Protein AF-A0A329S2Y8-F1 (afdb_monomer_lite)

pLDDT: mean 75.79, std 15.62, range [28.77, 92.88]

Radius of gyration: 18.89 Å; chains: 1; bounding box: 43×42×50 Å

Organism: NCBI:txid29920

Secondary structure (DSSP, 8-state):
-------EEEEEEEEHHHHHHHHHHSTTTTTS-GGGS-PPPGGG-EEEEEEEETT-PPP---S-SSS-PPPP-------EEEEEEEE-TTS-EEEEEEEE---SS---HHHHHH-GGGGGS-TT-----------

Foldseek 3Di:
DPPLLFQKDWPDFAALVNVQVVQCPDPVNVPPDPVVGPGDDRVPGTFKTKIDGLLLDDDDPPDPPPDDDDPDPGQNWPWMWMWGWDQDPVRDIDTAIDDTDDGPDDRDVVVVVPDPSCVVQPPPRPRPDDPPHPD

Structure (mmCIF, N/CA/C/O backbone):
data_AF-A0A329S2Y8-F1
#
_entry.id   AF-A0A329S2Y8-F1
#
loop_
_atom_site.group_PDB
_atom_site.id
_atom_site.type_symbol
_atom_site.label_atom_id
_atom_site.label_alt_id
_atom_site.label_comp_id
_atom_site.label_asym_id
_atom_site.label_entity_id
_atom_site.label_seq_id
_atom_site.pdbx_PDB_ins_code
_atom_site.Cartn_x
_atom_site.Cartn_y
_atom_site.Cartn_z
_atom_site.occupancy
_atom_site.B_iso_or_equiv
_atom_site.auth_seq_id
_atom_site.auth_comp_id
_atom_site.auth_asym_id
_atom_site.auth_atom_id
_atom_site.pdbx_PDB_model_num
ATOM 1 N N . MET A 1 1 ? -1.920 17.116 -22.828 1.00 38.66 1 MET A N 1
ATOM 2 C CA . MET A 1 1 ? -1.246 16.518 -21.657 1.00 38.66 1 MET A CA 1
ATOM 3 C C . MET A 1 1 ? -0.486 15.301 -22.144 1.00 38.66 1 MET A C 1
ATOM 5 O O . MET A 1 1 ? -1.119 14.350 -22.583 1.00 38.66 1 MET A O 1
ATOM 9 N N . GLU A 1 2 ? 0.844 15.356 -22.161 1.00 33.44 2 GLU A N 1
ATOM 10 C CA . GLU A 1 2 ? 1.660 14.181 -22.470 1.00 33.44 2 GLU A CA 1
ATOM 11 C C . GLU A 1 2 ? 1.449 13.151 -21.361 1.00 33.44 2 GLU A C 1
ATOM 13 O O . GLU A 1 2 ? 1.845 13.349 -20.214 1.00 33.44 2 GLU A O 1
ATOM 18 N N . SER A 1 3 ? 0.750 12.066 -21.683 1.00 44.12 3 SER A N 1
ATOM 19 C CA . SER A 1 3 ? 0.622 10.926 -20.788 1.00 44.12 3 SER A CA 1
ATOM 20 C C . SER A 1 3 ? 2.009 10.307 -20.623 1.00 44.12 3 SER A C 1
ATOM 22 O O . SER A 1 3 ? 2.478 9.587 -21.511 1.00 44.12 3 SER A O 1
ATOM 24 N N . THR A 1 4 ? 2.686 10.580 -19.510 1.00 44.91 4 THR A N 1
ATOM 25 C CA . THR A 1 4 ? 3.857 9.800 -19.112 1.00 44.91 4 THR A CA 1
ATOM 26 C C . THR A 1 4 ? 3.416 8.340 -19.039 1.00 44.91 4 THR A C 1
ATOM 28 O O . THR A 1 4 ? 2.504 7.989 -18.292 1.00 44.91 4 THR A O 1
ATOM 31 N N . ARG A 1 5 ? 4.009 7.469 -19.868 1.00 56.12 5 ARG A N 1
ATOM 32 C CA . ARG A 1 5 ? 3.673 6.033 -19.950 1.00 56.12 5 ARG A CA 1
ATOM 33 C C . ARG A 1 5 ? 4.227 5.273 -18.738 1.00 56.12 5 ARG A C 1
ATOM 35 O O . ARG A 1 5 ? 4.930 4.276 -18.868 1.00 56.12 5 ARG A O 1
ATOM 42 N N . GLN A 1 6 ? 3.948 5.771 -17.538 1.00 63.88 6 GLN A N 1
ATOM 43 C CA . GLN A 1 6 ? 4.396 5.187 -16.289 1.00 63.88 6 GLN A CA 1
ATOM 44 C C . GLN A 1 6 ? 3.529 3.965 -15.972 1.00 63.88 6 GLN A C 1
ATOM 46 O O . GLN A 1 6 ? 2.366 4.081 -15.588 1.00 63.88 6 GLN A O 1
ATOM 51 N N . LYS A 1 7 ? 4.098 2.768 -16.113 1.00 69.50 7 LYS A N 1
ATOM 52 C CA . LYS A 1 7 ? 3.421 1.526 -15.731 1.00 69.50 7 LYS A CA 1
ATOM 53 C C . LYS A 1 7 ? 3.689 1.236 -14.257 1.00 69.50 7 LYS A C 1
ATOM 55 O O . LYS A 1 7 ? 4.768 0.801 -13.863 1.00 69.50 7 LYS A O 1
ATOM 60 N N . ILE A 1 8 ? 2.693 1.546 -13.436 1.00 78.81 8 ILE A N 1
ATOM 61 C CA . ILE A 1 8 ? 2.691 1.337 -11.988 1.00 78.81 8 ILE A CA 1
ATOM 62 C C . ILE A 1 8 ? 1.777 0.154 -11.678 1.00 78.81 8 ILE A C 1
ATOM 64 O O . ILE A 1 8 ? 0.715 0.017 -12.279 1.00 78.81 8 ILE A O 1
ATOM 68 N N . VAL A 1 9 ? 2.163 -0.677 -10.716 1.00 79.69 9 VAL A N 1
ATOM 69 C CA . VAL A 1 9 ? 1.416 -1.877 -10.328 1.00 79.69 9 VAL A CA 1
ATOM 70 C C . VAL A 1 9 ? 1.059 -1.862 -8.851 1.00 79.69 9 VAL A C 1
ATOM 72 O O . VAL A 1 9 ? 1.753 -1.261 -8.028 1.00 79.69 9 VAL A O 1
ATOM 75 N N . ILE A 1 10 ? -0.031 -2.542 -8.495 1.00 85.88 10 ILE A N 1
ATOM 76 C CA . ILE A 1 10 ? -0.437 -2.722 -7.100 1.00 85.88 10 ILE A CA 1
ATOM 77 C C . ILE A 1 10 ? 0.475 -3.777 -6.463 1.00 85.88 10 ILE A C 1
ATOM 79 O O . ILE A 1 10 ? 0.401 -4.955 -6.798 1.00 85.88 10 ILE A O 1
ATOM 83 N N . LYS A 1 11 ? 1.308 -3.367 -5.502 1.00 85.75 11 LYS A N 1
ATOM 84 C CA . LYS A 1 11 ? 2.137 -4.286 -4.702 1.00 85.75 11 LYS A CA 1
ATOM 85 C C . LYS A 1 11 ? 1.355 -4.903 -3.551 1.00 85.75 11 LYS A C 1
ATOM 87 O O . LYS A 1 11 ? 1.560 -6.063 -3.207 1.00 85.75 11 LYS A O 1
ATOM 92 N N . LYS A 1 12 ? 0.530 -4.097 -2.878 1.00 89.38 12 LYS A N 1
ATOM 93 C CA . LYS A 1 12 ? -0.182 -4.512 -1.663 1.00 89.38 12 LYS A CA 1
ATOM 94 C C . LYS A 1 12 ? -1.524 -3.810 -1.557 1.00 89.38 12 LYS A C 1
ATOM 96 O O . LYS A 1 12 ? -1.620 -2.605 -1.778 1.00 89.38 12 LYS A O 1
ATOM 101 N N . VAL A 1 13 ? -2.526 -4.570 -1.135 1.00 90.88 13 VAL A N 1
ATOM 102 C CA . VAL A 1 13 ? -3.853 -4.074 -0.776 1.00 90.88 13 VAL A CA 1
ATOM 103 C C . VAL A 1 13 ? -4.090 -4.378 0.699 1.00 90.88 13 VAL A C 1
ATOM 105 O O . VAL A 1 13 ? -3.812 -5.483 1.165 1.00 90.88 13 VAL A O 1
ATOM 108 N N . ILE A 1 14 ? -4.560 -3.385 1.446 1.00 91.31 14 ILE A N 1
ATOM 109 C CA . ILE A 1 14 ? -5.040 -3.549 2.817 1.00 91.31 14 ILE A CA 1
ATOM 110 C C . ILE A 1 14 ? -6.549 -3.355 2.776 1.00 91.31 14 ILE A C 1
ATOM 112 O O . ILE A 1 14 ? -7.029 -2.260 2.484 1.00 91.31 14 ILE A O 1
ATOM 116 N N . ASN A 1 15 ? -7.286 -4.422 3.067 1.00 91.31 15 ASN A N 1
ATOM 117 C CA . ASN A 1 15 ? -8.740 -4.378 3.155 1.00 91.31 15 ASN A CA 1
ATOM 118 C C . ASN A 1 15 ? -9.184 -3.759 4.481 1.00 91.31 15 ASN A C 1
ATOM 120 O O . ASN A 1 15 ? -8.456 -3.807 5.479 1.00 91.31 15 ASN A O 1
ATOM 124 N N . ILE A 1 16 ? -10.388 -3.192 4.479 1.00 91.56 16 ILE A N 1
ATOM 125 C CA . ILE A 1 16 ? -10.975 -2.545 5.653 1.00 91.56 16 ILE A CA 1
ATOM 126 C C . ILE A 1 16 ? -11.104 -3.531 6.812 1.00 91.56 16 ILE A C 1
ATOM 128 O O . ILE A 1 16 ? -10.685 -3.200 7.918 1.00 91.56 16 ILE A O 1
ATOM 132 N N . ASP A 1 17 ? -11.566 -4.756 6.557 1.00 91.38 17 ASP A N 1
ATOM 133 C CA . ASP A 1 17 ? -11.742 -5.769 7.605 1.00 91.38 17 ASP A CA 1
ATOM 134 C C . ASP A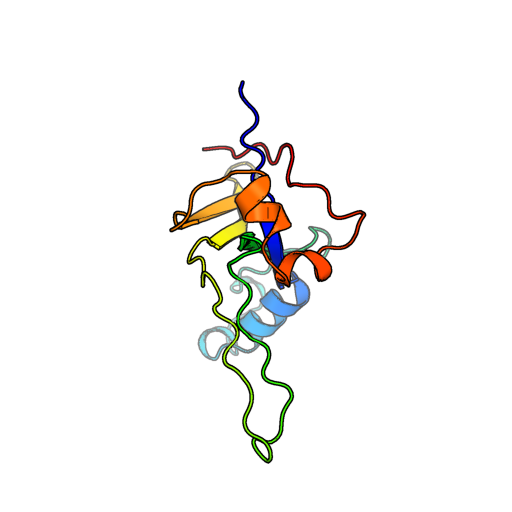 1 17 ? -10.432 -6.101 8.304 1.00 91.38 17 ASP A C 1
ATOM 136 O O . ASP A 1 17 ? -10.361 -6.093 9.532 1.00 91.38 17 ASP A O 1
ATOM 140 N N . ARG A 1 18 ? -9.364 -6.296 7.521 1.00 91.50 18 ARG A N 1
ATOM 141 C CA . ARG A 1 18 ? -8.021 -6.535 8.055 1.00 91.50 18 ARG A CA 1
ATOM 142 C C . ARG A 1 18 ? -7.558 -5.360 8.911 1.00 91.50 18 ARG A C 1
ATOM 144 O O . ARG A 1 18 ? -7.129 -5.564 10.037 1.00 91.50 18 ARG A O 1
ATOM 151 N N . ARG A 1 19 ? -7.684 -4.129 8.408 1.00 92.88 19 ARG A N 1
ATOM 152 C CA . ARG A 1 19 ? -7.282 -2.917 9.139 1.00 92.88 19 ARG A CA 1
ATOM 153 C C . ARG A 1 19 ? -8.090 -2.730 10.427 1.00 92.88 19 ARG A C 1
ATOM 155 O O . ARG A 1 19 ? -7.531 -2.363 11.454 1.00 92.88 19 ARG A O 1
ATOM 162 N N . ASN A 1 20 ? -9.390 -2.993 10.389 1.00 91.88 20 ASN A N 1
ATOM 163 C CA . ASN A 1 20 ? -10.268 -2.913 11.551 1.00 91.88 20 ASN A CA 1
ATOM 164 C C . ASN A 1 20 ? -9.963 -4.015 12.579 1.00 91.88 20 ASN A C 1
ATOM 166 O O . ASN A 1 20 ? -10.004 -3.751 13.778 1.00 91.88 20 ASN A O 1
ATOM 170 N N . ALA A 1 21 ? -9.640 -5.232 12.134 1.00 90.62 21 ALA A N 1
ATOM 171 C CA . ALA A 1 21 ? -9.185 -6.312 13.006 1.00 90.62 21 ALA A CA 1
ATOM 172 C C . ALA A 1 21 ? -7.841 -5.968 13.667 1.00 90.62 21 ALA A C 1
ATOM 174 O O . ALA A 1 21 ? -7.722 -6.078 14.886 1.00 90.62 21 ALA A O 1
ATOM 175 N N . ASP A 1 22 ? -6.880 -5.460 12.888 1.00 91.44 22 ASP A N 1
ATOM 176 C CA . ASP A 1 22 ? -5.580 -5.004 13.387 1.00 91.44 22 ASP A CA 1
ATOM 177 C C . ASP A 1 22 ? -5.761 -3.901 14.445 1.00 91.44 22 ASP A C 1
ATOM 179 O O . ASP A 1 22 ? -5.169 -3.982 15.518 1.00 91.44 22 ASP A O 1
ATOM 183 N N . LEU A 1 23 ? -6.633 -2.912 14.194 1.00 90.19 23 LEU A N 1
ATOM 184 C CA . LEU A 1 23 ? -6.965 -1.859 15.164 1.00 90.19 23 LEU A CA 1
ATOM 185 C C . LEU A 1 23 ? -7.543 -2.417 16.466 1.00 90.19 23 LEU A C 1
ATOM 187 O O . LEU A 1 23 ? -7.107 -2.021 17.541 1.00 90.19 23 LEU A O 1
ATOM 191 N N . ARG A 1 24 ? -8.490 -3.357 16.392 1.00 89.12 24 ARG A N 1
ATOM 192 C CA . ARG A 1 24 ? -9.069 -3.985 17.592 1.00 89.12 24 ARG A CA 1
ATOM 193 C C . ARG A 1 24 ? -8.040 -4.794 18.387 1.00 89.12 24 ARG A C 1
ATOM 195 O O . ARG A 1 24 ? -8.139 -4.873 19.608 1.00 89.12 24 ARG A O 1
ATOM 202 N N . ALA A 1 25 ? -7.056 -5.386 17.713 1.00 89.38 25 ALA A N 1
ATOM 203 C CA . ALA A 1 25 ? -6.015 -6.183 18.354 1.00 89.38 25 ALA A CA 1
ATOM 204 C C . ALA A 1 25 ? -4.962 -5.335 19.096 1.00 89.38 25 ALA A C 1
ATOM 206 O O . ALA A 1 25 ? -4.291 -5.856 20.000 1.00 89.38 25 ALA A O 1
ATOM 207 N N . GLN A 1 26 ? -4.818 -4.049 18.741 1.00 89.69 26 GLN A N 1
ATOM 208 C CA . GLN A 1 26 ? -3.852 -3.141 19.361 1.00 89.69 26 GLN A CA 1
ATOM 209 C C . GLN A 1 26 ? -4.123 -2.966 20.857 1.00 89.69 26 GLN A C 1
ATOM 211 O O . GLN A 1 26 ? -5.253 -2.758 21.297 1.00 89.69 26 GLN A O 1
ATOM 216 N N . VAL A 1 27 ? -3.047 -3.000 21.647 1.00 87.69 27 VAL A N 1
ATOM 217 C CA . VAL A 1 27 ? -3.103 -2.940 23.116 1.00 87.69 27 VAL A CA 1
ATOM 218 C C . VAL A 1 27 ? -3.829 -1.685 23.611 1.00 87.69 27 VAL A C 1
ATOM 220 O O . VAL A 1 27 ? -4.604 -1.776 24.561 1.00 87.69 27 VAL A O 1
ATOM 223 N N . CYS A 1 28 ? -3.659 -0.546 22.932 1.00 85.31 28 CYS A N 1
ATOM 224 C CA . CYS A 1 28 ? -4.325 0.715 23.271 1.00 85.31 28 CYS A CA 1
ATOM 225 C C . CYS A 1 28 ? -5.859 0.674 23.129 1.00 85.31 28 CYS A C 1
ATOM 227 O O . CYS A 1 28 ? -6.536 1.455 23.795 1.00 85.31 28 CYS A O 1
ATOM 229 N N . TYR A 1 29 ? -6.408 -0.245 22.324 1.00 84.44 29 TYR A N 1
ATOM 230 C CA . TYR A 1 29 ? -7.845 -0.353 22.050 1.00 84.44 29 TYR A CA 1
ATOM 231 C C . TYR A 1 29 ? -8.529 -1.560 22.713 1.00 84.44 29 TYR A C 1
ATOM 233 O O . TYR A 1 29 ? -9.754 -1.587 22.774 1.00 84.44 29 TYR A O 1
ATOM 241 N N . ARG A 1 30 ? -7.790 -2.524 23.288 1.00 78.56 30 ARG A N 1
ATOM 242 C CA . ARG A 1 30 ? -8.366 -3.755 23.887 1.00 78.56 30 ARG A CA 1
ATOM 243 C C . ARG A 1 30 ? -9.387 -3.529 25.008 1.00 78.56 30 ARG A C 1
ATOM 245 O O . ARG A 1 30 ? -10.198 -4.409 25.266 1.00 78.56 30 ARG A O 1
ATOM 252 N N . ARG A 1 31 ? -9.315 -2.394 25.707 1.00 82.06 31 ARG A N 1
ATOM 253 C CA . ARG A 1 31 ? -10.224 -2.029 26.813 1.00 82.06 31 ARG A CA 1
ATOM 254 C C . ARG A 1 31 ? -11.049 -0.778 26.515 1.00 82.06 31 ARG A C 1
ATOM 256 O O . ARG A 1 31 ? -11.659 -0.222 27.421 1.00 82.06 31 ARG A O 1
ATOM 263 N N . ARG A 1 32 ? -11.023 -0.302 25.268 1.00 83.81 32 ARG A N 1
ATOM 264 C CA . ARG A 1 32 ? -11.808 0.853 24.841 1.00 83.81 32 ARG A CA 1
ATOM 265 C C . ARG A 1 32 ? -13.135 0.380 24.256 1.00 83.81 32 ARG A C 1
ATOM 267 O O . ARG A 1 32 ? -13.165 -0.670 23.609 1.00 83.81 32 ARG A O 1
ATOM 274 N N . PRO A 1 33 ? -14.229 1.124 24.469 1.00 83.75 33 PRO A N 1
ATOM 275 C CA . PRO A 1 33 ? -15.475 0.834 23.786 1.00 83.75 33 PRO A CA 1
ATOM 276 C C . PRO A 1 33 ? -15.267 0.949 22.272 1.00 83.75 33 PRO A C 1
ATOM 278 O O . PRO A 1 33 ? -14.462 1.745 21.788 1.00 83.75 33 PRO A O 1
ATOM 281 N N . VAL A 1 34 ? -16.016 0.153 21.507 1.00 82.12 34 VAL A N 1
ATOM 282 C CA . VAL A 1 34 ? -15.894 0.102 20.039 1.00 82.12 34 VAL A CA 1
ATOM 283 C C . VAL A 1 34 ? -16.129 1.475 19.397 1.00 82.12 34 VAL A C 1
ATOM 285 O O . VAL A 1 34 ? -15.528 1.766 18.369 1.00 82.12 34 VAL A O 1
ATOM 288 N N . SER A 1 35 ? -16.936 2.333 20.028 1.00 83.06 35 SER A N 1
ATOM 289 C CA . SER A 1 35 ? -17.196 3.714 19.605 1.00 83.06 35 SER A CA 1
ATOM 290 C C . SER A 1 35 ? -15.959 4.620 19.619 1.00 83.06 35 SER A C 1
ATOM 292 O O . SER A 1 35 ? -15.891 5.558 18.830 1.00 83.06 35 SER A O 1
ATOM 294 N N . GLU A 1 36 ? -14.964 4.344 20.468 1.00 84.50 36 GLU A N 1
ATOM 295 C CA . GLU A 1 36 ? -13.697 5.092 20.504 1.00 84.50 36 GLU A CA 1
ATOM 296 C C . GLU A 1 36 ? -12.716 4.629 19.414 1.00 84.50 36 GLU A C 1
ATOM 298 O O . GLU A 1 36 ? -11.763 5.336 19.072 1.00 84.50 36 GLU A O 1
ATOM 303 N N . ILE A 1 37 ? -12.940 3.445 18.835 1.00 85.19 37 ILE A N 1
ATOM 304 C CA . ILE A 1 37 ? -12.110 2.916 17.757 1.00 85.19 37 ILE A CA 1
ATOM 305 C C . ILE A 1 37 ? -12.616 3.505 16.440 1.00 85.19 37 ILE A C 1
ATOM 307 O O . ILE A 1 37 ? -13.749 3.268 16.028 1.00 85.19 37 ILE A O 1
ATOM 311 N N . ARG A 1 38 ? -11.752 4.239 15.728 1.00 85.56 38 ARG A N 1
ATOM 312 C CA . ARG A 1 38 ? -12.062 4.814 14.405 1.00 85.56 38 ARG A CA 1
ATOM 313 C C . ARG A 1 38 ? -12.121 3.736 13.318 1.00 85.56 38 ARG A C 1
ATOM 315 O O . ARG A 1 38 ? -11.223 3.630 12.475 1.00 85.56 38 ARG A O 1
ATOM 322 N N . LEU A 1 39 ? -13.156 2.908 13.364 1.00 87.12 39 LEU A N 1
ATOM 323 C CA . LEU A 1 39 ? -13.430 1.854 12.396 1.00 87.12 39 LEU A CA 1
ATOM 324 C C . LEU A 1 39 ? -14.001 2.441 11.104 1.00 87.12 39 LEU A C 1
ATOM 326 O O . LEU A 1 39 ? -14.734 3.424 11.118 1.00 87.12 39 LEU A O 1
ATOM 330 N N . VAL A 1 40 ? -13.648 1.821 9.981 1.00 87.62 40 VAL A N 1
ATOM 331 C CA . VAL A 1 40 ? -14.180 2.185 8.660 1.00 87.62 40 VAL A CA 1
ATOM 332 C C . VAL A 1 40 ? -15.244 1.152 8.262 1.00 87.62 40 VAL A C 1
ATOM 334 O O . VAL A 1 40 ? -15.017 -0.034 8.507 1.00 87.62 40 VAL A O 1
ATOM 337 N N . PRO A 1 41 ? -16.380 1.536 7.654 1.00 85.00 41 PRO A N 1
ATOM 338 C CA . PRO A 1 41 ? -17.384 0.580 7.173 1.00 85.00 41 PRO A CA 1
ATOM 339 C C . PRO A 1 41 ? -16.840 -0.353 6.077 1.00 85.00 41 PRO A C 1
ATOM 341 O O . PRO A 1 41 ? -16.175 0.116 5.155 1.00 85.00 41 PRO A O 1
ATOM 344 N N . ALA A 1 42 ? -17.142 -1.655 6.144 1.00 82.25 42 ALA A N 1
ATOM 345 C CA . ALA A 1 42 ? -16.563 -2.683 5.264 1.00 82.25 42 ALA A CA 1
ATOM 346 C C . ALA A 1 42 ? -16.926 -2.524 3.772 1.00 82.25 42 ALA A C 1
ATOM 348 O O . ALA A 1 42 ? -16.136 -2.863 2.894 1.00 82.25 42 ALA A O 1
ATOM 349 N N . GLU A 1 43 ? -18.084 -1.934 3.474 1.00 81.94 43 GLU A N 1
ATOM 350 C CA . GLU A 1 43 ? -18.632 -1.767 2.117 1.00 81.94 43 GLU A CA 1
ATOM 351 C C . GLU A 1 43 ? -17.823 -0.804 1.225 1.00 81.94 43 GLU A C 1
ATOM 353 O O . GLU A 1 43 ? -18.075 -0.691 0.028 1.00 81.94 43 GLU A O 1
ATOM 358 N N . ARG A 1 44 ? -16.839 -0.084 1.783 1.00 78.00 44 ARG A N 1
ATOM 359 C CA . ARG A 1 44 ? -16.119 1.007 1.099 1.00 78.00 44 ARG A CA 1
ATOM 360 C C . ARG A 1 44 ? -14.904 0.546 0.274 1.00 78.00 44 ARG A C 1
ATOM 362 O O . ARG A 1 44 ? -14.124 1.380 -0.183 1.00 78.00 44 ARG A O 1
ATOM 369 N N . GLY A 1 45 ? -14.739 -0.762 0.061 1.00 81.25 45 GLY A N 1
ATOM 370 C CA . GLY A 1 45 ? -13.635 -1.337 -0.716 1.00 81.25 45 GLY A CA 1
ATOM 371 C C . GLY A 1 45 ? -12.323 -1.447 0.079 1.00 81.25 45 GLY A C 1
ATOM 372 O O . GLY A 1 45 ? -12.343 -1.614 1.297 1.00 81.25 45 GLY A O 1
ATOM 373 N N . PRO A 1 46 ? -11.141 -1.422 -0.564 1.00 89.06 46 PRO A N 1
ATOM 374 C CA . PRO A 1 46 ? -9.881 -1.514 0.165 1.00 89.06 46 PRO A CA 1
ATOM 375 C C . PRO A 1 46 ? -9.551 -0.208 0.897 1.00 89.06 46 PRO A C 1
ATOM 377 O O . PRO A 1 46 ? -9.663 0.877 0.335 1.00 89.06 46 PRO A O 1
ATOM 380 N N . TYR A 1 47 ? -9.056 -0.319 2.131 1.00 90.69 47 TYR A N 1
ATOM 381 C CA . TYR A 1 47 ? -8.639 0.823 2.946 1.00 90.69 47 TYR A CA 1
ATOM 382 C C . TYR A 1 47 ? -7.376 1.498 2.403 1.00 90.69 47 TYR A C 1
ATOM 384 O O . TYR A 1 47 ? -7.239 2.714 2.476 1.00 90.69 47 TYR A O 1
ATOM 392 N N . GLN A 1 48 ? -6.421 0.722 1.889 1.00 91.06 48 GLN A N 1
ATOM 393 C CA . GLN A 1 48 ? -5.161 1.264 1.387 1.00 91.06 48 GLN A CA 1
ATOM 394 C C . GLN A 1 48 ? -4.624 0.424 0.231 1.00 91.06 48 GLN A C 1
ATOM 396 O O . GLN A 1 48 ? -4.639 -0.808 0.280 1.00 91.06 48 GLN A O 1
ATOM 401 N N . ARG A 1 49 ? -4.086 1.092 -0.788 1.00 91.44 49 ARG A N 1
ATOM 402 C CA . ARG A 1 49 ? -3.333 0.479 -1.885 1.00 91.44 49 ARG A CA 1
ATOM 403 C C . ARG A 1 49 ? -1.916 1.035 -1.901 1.00 91.44 49 ARG A C 1
ATOM 405 O O . ARG A 1 49 ? -1.705 2.244 -1.834 1.00 91.44 49 ARG A O 1
ATOM 412 N N . LYS A 1 50 ? -0.945 0.129 -1.984 1.00 89.75 50 LYS A N 1
ATOM 413 C CA . LYS A 1 50 ? 0.459 0.449 -2.222 1.00 89.75 50 LYS A CA 1
ATOM 414 C C . LYS A 1 50 ? 0.801 0.108 -3.655 1.00 89.75 50 LYS A C 1
ATOM 416 O O . LYS A 1 50 ? 0.668 -1.043 -4.073 1.00 89.75 50 LYS A O 1
ATOM 421 N N . PHE A 1 51 ? 1.296 1.106 -4.353 1.00 87.19 51 PHE A N 1
ATOM 422 C CA . PHE A 1 51 ? 1.694 1.046 -5.738 1.00 87.19 51 PHE A CA 1
ATOM 423 C C . PHE A 1 51 ? 3.215 1.127 -5.853 1.00 87.19 51 PHE A C 1
ATOM 425 O O . PHE A 1 51 ? 3.855 1.800 -5.043 1.00 87.19 51 PHE A O 1
ATOM 432 N N . ILE A 1 52 ? 3.787 0.442 -6.839 1.00 86.25 52 ILE A N 1
ATOM 433 C CA . ILE A 1 52 ? 5.223 0.462 -7.145 1.00 86.25 52 ILE A CA 1
ATOM 434 C C . ILE A 1 52 ? 5.462 0.568 -8.645 1.00 86.25 52 ILE A C 1
ATOM 436 O O . ILE A 1 52 ? 4.594 0.218 -9.445 1.00 86.25 52 ILE A O 1
ATOM 440 N N . CYS A 1 53 ? 6.667 0.985 -9.020 1.00 84.50 53 CYS A N 1
ATOM 441 C CA . CYS A 1 53 ? 7.152 0.802 -10.380 1.00 84.50 53 CYS A CA 1
ATOM 442 C C . CYS A 1 53 ? 7.292 -0.699 -10.690 1.00 84.50 53 CYS A C 1
ATOM 444 O O . CYS A 1 53 ? 7.588 -1.496 -9.795 1.00 84.50 53 CYS A O 1
ATOM 446 N N . THR A 1 54 ? 7.155 -1.090 -11.959 1.00 79.19 54 THR A N 1
ATOM 447 C CA . THR A 1 54 ? 7.498 -2.448 -12.416 1.00 79.19 54 THR A CA 1
ATOM 448 C C . THR A 1 54 ? 8.947 -2.834 -12.148 1.00 79.19 54 THR A C 1
ATOM 450 O O . THR A 1 54 ? 9.263 -4.016 -12.123 1.00 79.19 54 THR A O 1
ATOM 453 N N . HIS A 1 55 ? 9.822 -1.864 -11.904 1.00 81.25 55 HIS A N 1
ATOM 454 C CA . HIS A 1 55 ? 11.220 -2.081 -11.542 1.00 81.25 55 HIS A CA 1
ATOM 455 C C . HIS A 1 55 ? 11.466 -2.065 -10.027 1.00 81.25 55 HIS A C 1
ATOM 457 O O . HIS A 1 55 ? 12.598 -2.217 -9.588 1.00 81.25 55 HIS A O 1
ATOM 463 N N . GLY A 1 56 ? 10.416 -1.879 -9.218 1.00 82.38 56 GLY A N 1
ATOM 464 C CA . GLY A 1 56 ? 10.468 -1.877 -7.747 1.00 82.38 56 GLY A CA 1
ATOM 465 C C . GLY A 1 56 ? 10.075 -3.217 -7.107 1.00 82.38 56 GLY A C 1
ATOM 466 O O . GLY A 1 56 ? 9.784 -3.290 -5.903 1.00 82.38 56 GLY A O 1
ATOM 467 N N . TRP A 1 57 ? 9.976 -4.285 -7.908 1.00 80.38 57 TRP A N 1
ATOM 468 C CA . TRP A 1 57 ? 9.793 -5.637 -7.386 1.00 80.38 57 TRP A CA 1
ATOM 469 C C . TRP A 1 57 ? 11.075 -6.088 -6.698 1.00 80.38 57 TRP A C 1
ATOM 471 O O . TRP A 1 57 ? 12.121 -6.167 -7.330 1.00 80.38 57 TRP A O 1
ATOM 481 N N . THR A 1 58 ? 10.964 -6.436 -5.420 1.00 73.94 58 THR A N 1
ATOM 482 C CA . THR A 1 58 ? 12.046 -7.096 -4.687 1.00 73.94 58 THR A CA 1
ATOM 483 C C . THR A 1 58 ? 12.247 -8.497 -5.246 1.00 73.94 58 THR A C 1
ATOM 485 O O . THR A 1 58 ? 11.258 -9.199 -5.496 1.00 73.94 58 THR A O 1
ATOM 488 N N . GLU A 1 59 ? 13.499 -8.922 -5.391 1.00 69.44 59 GLU A N 1
ATOM 489 C CA . GLU A 1 59 ? 13.818 -10.281 -5.811 1.00 69.44 59 GLU A CA 1
ATOM 490 C C . GLU A 1 59 ? 13.169 -11.294 -4.855 1.00 69.44 59 GLU A C 1
ATOM 492 O O . GLU A 1 59 ? 13.303 -11.219 -3.631 1.00 69.44 59 GLU A O 1
ATOM 497 N N . ARG A 1 60 ? 12.398 -12.238 -5.405 1.00 64.12 60 ARG A N 1
ATOM 498 C CA . ARG A 1 60 ? 11.819 -13.325 -4.613 1.00 64.12 60 ARG A CA 1
ATOM 499 C C . ARG A 1 60 ? 12.770 -14.510 -4.702 1.00 64.12 60 ARG A C 1
ATOM 501 O O . ARG A 1 60 ? 12.585 -15.375 -5.557 1.00 64.12 60 ARG A O 1
ATOM 508 N N . ASN A 1 61 ? 13.773 -14.557 -3.828 1.00 63.56 61 ASN A N 1
ATOM 509 C CA . ASN A 1 61 ? 14.618 -15.741 -3.719 1.00 63.56 61 ASN A CA 1
ATOM 510 C C . ASN A 1 61 ? 13.755 -16.912 -3.214 1.00 63.56 61 ASN A C 1
ATOM 512 O O . ASN A 1 61 ? 13.296 -16.925 -2.075 1.00 63.56 61 ASN A O 1
ATOM 516 N N . ARG A 1 62 ? 13.457 -17.859 -4.111 1.00 66.31 62 ARG A N 1
ATOM 517 C CA . ARG A 1 62 ? 12.698 -19.086 -3.812 1.00 66.31 62 ARG A CA 1
ATOM 518 C C . ARG A 1 62 ? 13.611 -20.287 -3.552 1.00 66.31 62 ARG A C 1
ATOM 520 O O . ARG A 1 62 ? 13.123 -21.409 -3.449 1.00 66.31 62 ARG A O 1
ATOM 527 N N . SER A 1 63 ? 14.925 -20.080 -3.513 1.00 68.00 63 SER A N 1
ATOM 528 C CA . SER A 1 63 ? 15.888 -21.151 -3.288 1.00 68.00 63 SER A CA 1
ATOM 529 C C . SER A 1 63 ? 16.153 -21.332 -1.795 1.00 68.00 63 SER A C 1
ATOM 531 O O . SER A 1 63 ? 16.104 -20.386 -1.016 1.00 68.00 63 SER A O 1
ATOM 533 N N . SER A 1 64 ? 16.494 -22.554 -1.398 1.00 74.31 64 SER A N 1
ATOM 534 C CA . SER A 1 64 ? 17.026 -22.859 -0.066 1.00 74.31 64 SER A CA 1
ATOM 535 C C . SER A 1 64 ? 18.512 -22.498 0.083 1.00 74.31 64 SER A C 1
ATOM 537 O O . SER A 1 64 ? 19.131 -22.892 1.064 1.00 74.31 64 SER A O 1
ATOM 539 N N . GLY A 1 65 ? 19.111 -21.817 -0.906 1.00 73.94 65 GLY A N 1
ATOM 540 C CA . GLY A 1 65 ? 20.536 -21.466 -0.918 1.00 73.94 65 GLY A CA 1
ATOM 541 C C . GLY A 1 65 ? 21.493 -22.615 -1.264 1.00 73.94 65 GLY A C 1
ATOM 542 O O . GLY A 1 65 ? 22.701 -22.433 -1.215 1.00 73.94 65 GLY A O 1
ATOM 543 N N . LYS A 1 66 ? 20.989 -23.801 -1.644 1.00 76.88 66 LYS A N 1
ATOM 544 C CA . LYS A 1 66 ? 21.825 -24.980 -1.966 1.00 76.88 66 LYS A CA 1
ATOM 545 C C . LYS A 1 66 ? 22.601 -24.885 -3.292 1.00 76.88 66 LYS A C 1
ATOM 547 O O . LYS A 1 66 ? 23.438 -25.740 -3.558 1.00 76.88 66 LYS A O 1
ATOM 552 N N . ARG A 1 67 ? 22.301 -23.904 -4.148 1.00 74.81 67 ARG A N 1
ATOM 553 C CA . ARG A 1 67 ? 23.010 -23.643 -5.413 1.00 74.81 67 ARG A CA 1
ATOM 554 C C . ARG A 1 67 ? 23.338 -22.159 -5.511 1.00 74.81 67 ARG A C 1
ATOM 556 O O . ARG A 1 67 ? 22.569 -21.339 -5.012 1.00 74.81 67 ARG A O 1
ATOM 563 N N . THR A 1 68 ? 24.431 -21.827 -6.191 1.00 65.38 68 THR A N 1
ATOM 564 C CA . THR A 1 68 ? 24.775 -20.452 -6.561 1.00 65.38 68 THR A CA 1
ATOM 565 C C . THR A 1 68 ? 23.699 -19.888 -7.488 1.00 65.38 68 THR A C 1
ATOM 567 O O . THR A 1 68 ? 23.509 -20.354 -8.609 1.00 65.38 68 THR A O 1
ATOM 570 N N . SER A 1 69 ? 22.943 -18.905 -7.000 1.00 63.56 69 SER A N 1
ATOM 571 C CA . SER A 1 69 ? 22.039 -18.113 -7.830 1.00 63.56 69 SER A CA 1
ATOM 572 C C . SER A 1 69 ? 22.808 -16.948 -8.439 1.00 63.56 69 SER A C 1
ATOM 574 O O . SER A 1 69 ? 23.545 -16.259 -7.733 1.00 63.56 69 SER A O 1
ATOM 576 N N . HIS A 1 70 ? 22.606 -16.692 -9.727 1.00 63.72 70 HIS A N 1
ATOM 577 C CA . HIS A 1 70 ? 23.035 -15.433 -10.322 1.00 63.72 70 HIS A CA 1
ATOM 578 C C . HIS A 1 70 ? 22.156 -14.311 -9.766 1.00 63.72 70 HIS A C 1
ATOM 580 O O . HIS A 1 70 ? 20.932 -14.415 -9.825 1.00 63.72 70 HIS A O 1
ATOM 586 N N . ILE A 1 71 ? 22.784 -13.273 -9.209 1.00 59.88 71 ILE A N 1
ATOM 587 C CA . ILE A 1 71 ? 22.090 -12.053 -8.791 1.00 59.88 71 ILE A CA 1
ATOM 588 C C . ILE A 1 71 ? 21.520 -11.427 -10.059 1.00 59.88 71 ILE A C 1
ATOM 590 O O . ILE A 1 71 ? 22.266 -11.075 -10.977 1.00 59.88 71 ILE A O 1
ATOM 594 N N . LEU A 1 72 ? 20.197 -11.337 -10.144 1.00 61.25 72 LEU A N 1
ATOM 595 C CA . LEU A 1 72 ? 19.568 -10.567 -11.202 1.00 61.25 72 LEU A CA 1
ATOM 596 C C . LEU A 1 72 ? 19.800 -9.093 -10.868 1.00 61.25 72 LEU A C 1
ATOM 598 O O . LEU A 1 72 ? 19.397 -8.640 -9.803 1.00 61.25 72 LEU A O 1
ATOM 602 N N . ASN A 1 73 ? 20.448 -8.344 -11.762 1.00 58.47 73 ASN A N 1
ATOM 603 C CA . ASN A 1 73 ? 20.603 -6.899 -11.600 1.00 58.47 73 ASN A CA 1
ATOM 604 C C . ASN A 1 73 ? 19.222 -6.238 -11.702 1.00 58.47 73 ASN A C 1
ATOM 606 O O . ASN A 1 73 ? 18.728 -5.946 -12.794 1.00 58.47 73 ASN A O 1
ATOM 610 N N . THR A 1 74 ? 18.570 -6.056 -10.559 1.00 64.94 74 THR A N 1
ATOM 611 C CA . THR A 1 74 ? 17.319 -5.322 -10.437 1.00 64.94 74 THR A CA 1
ATOM 612 C C . THR A 1 74 ? 17.617 -3.823 -10.375 1.00 64.94 74 THR A C 1
ATOM 614 O O . THR A 1 74 ? 18.633 -3.394 -9.837 1.00 64.94 74 THR A O 1
ATOM 617 N N . THR A 1 75 ? 16.751 -2.986 -10.955 1.00 70.88 75 THR A N 1
ATOM 618 C CA . THR A 1 75 ? 16.894 -1.516 -10.843 1.00 70.88 75 THR A CA 1
ATOM 619 C C . THR A 1 75 ? 16.566 -1.029 -9.428 1.00 70.88 75 THR A C 1
ATOM 621 O O . THR A 1 75 ? 16.869 0.114 -9.086 1.00 70.88 75 THR A O 1
ATOM 624 N N . ASP A 1 76 ? 15.891 -1.877 -8.640 1.00 81.38 76 ASP A N 1
ATOM 625 C CA . ASP A 1 76 ? 15.428 -1.611 -7.278 1.00 81.38 76 ASP A CA 1
ATOM 626 C C . ASP A 1 76 ? 14.811 -0.223 -7.143 1.00 81.38 76 ASP A C 1
ATOM 628 O O . ASP A 1 76 ? 15.151 0.572 -6.267 1.00 81.38 76 ASP A O 1
ATOM 632 N N . CYS A 1 77 ? 13.892 0.080 -8.066 1.00 85.31 77 CYS A N 1
ATOM 633 C CA . CYS A 1 77 ? 13.304 1.404 -8.144 1.00 85.31 77 CYS A CA 1
ATOM 634 C C . CYS A 1 77 ? 12.589 1.737 -6.821 1.00 85.31 77 CYS A C 1
ATOM 636 O O . CYS A 1 77 ? 11.661 1.013 -6.430 1.00 85.31 77 CYS A O 1
ATOM 638 N N . PRO A 1 78 ? 12.971 2.834 -6.136 1.00 87.06 78 PRO A N 1
ATOM 639 C CA . PRO A 1 78 ? 12.413 3.188 -4.836 1.00 87.06 78 PRO A CA 1
ATOM 640 C C . PRO A 1 78 ? 11.012 3.796 -4.948 1.00 87.06 78 PRO A C 1
ATOM 642 O O . PRO A 1 78 ? 10.385 4.056 -3.922 1.00 87.06 78 PRO A O 1
ATOM 645 N N . PHE A 1 79 ? 10.503 4.004 -6.170 1.00 87.31 79 PHE A N 1
ATOM 646 C CA . PHE A 1 79 ? 9.177 4.556 -6.409 1.00 87.31 79 PHE A CA 1
ATOM 647 C C . PHE A 1 79 ? 8.106 3.751 -5.672 1.00 87.31 79 PHE A C 1
ATOM 649 O O . PHE A 1 79 ? 7.885 2.558 -5.916 1.00 87.31 79 PHE A O 1
ATOM 656 N N . GLN A 1 80 ? 7.383 4.447 -4.806 1.00 88.31 80 GLN A N 1
ATOM 657 C CA . GLN A 1 80 ? 6.217 3.941 -4.112 1.00 88.31 80 GLN A CA 1
ATOM 658 C C . GLN A 1 80 ? 5.166 5.042 -4.079 1.00 88.31 80 GLN A C 1
ATOM 660 O O . GLN A 1 80 ? 5.478 6.220 -3.916 1.00 88.31 80 GLN A O 1
ATOM 665 N N . LEU A 1 81 ? 3.913 4.637 -4.227 1.00 87.44 81 LEU A N 1
ATOM 666 C CA . LEU A 1 81 ? 2.764 5.509 -4.061 1.00 87.44 81 LEU A CA 1
ATOM 667 C C . LEU A 1 81 ? 1.805 4.852 -3.071 1.00 87.44 81 LEU A C 1
ATOM 669 O O . LEU A 1 81 ? 1.393 3.704 -3.260 1.00 87.44 81 LEU A O 1
ATOM 673 N N . LEU A 1 82 ? 1.453 5.575 -2.011 1.00 90.25 82 LEU A N 1
ATOM 674 C CA . LEU A 1 82 ? 0.420 5.152 -1.070 1.00 90.25 82 LEU A CA 1
ATOM 675 C C . LEU A 1 82 ? -0.865 5.924 -1.329 1.00 90.25 82 LEU A C 1
ATOM 677 O O . LEU A 1 82 ? -0.890 7.151 -1.246 1.00 90.25 82 LEU A O 1
ATOM 681 N N . ALA A 1 83 ? -1.932 5.179 -1.595 1.00 89.25 83 ALA A N 1
ATOM 682 C CA . ALA A 1 83 ? -3.287 5.691 -1.681 1.00 89.25 83 ALA A CA 1
ATOM 683 C C . ALA A 1 83 ? -4.088 5.110 -0.511 1.00 89.25 83 ALA A C 1
ATOM 685 O O . ALA A 1 83 ? -4.121 3.888 -0.335 1.00 89.25 83 ALA A O 1
ATOM 686 N N . GLN A 1 84 ? -4.679 5.967 0.315 1.00 90.12 84 GLN A N 1
ATOM 687 C CA . GLN A 1 84 ? -5.412 5.580 1.515 1.00 90.12 84 GLN A CA 1
ATOM 688 C C . GLN A 1 84 ? -6.813 6.182 1.508 1.00 90.12 84 GLN A C 1
ATOM 690 O O . GLN A 1 84 ? -7.007 7.337 1.142 1.00 90.12 84 GLN A O 1
ATOM 695 N N . LEU A 1 85 ? -7.783 5.392 1.947 1.00 89.25 85 LEU A N 1
ATOM 696 C CA . LEU A 1 85 ? -9.155 5.816 2.122 1.00 89.25 85 LEU A CA 1
ATOM 697 C C . LEU A 1 85 ? -9.249 6.767 3.323 1.00 89.25 85 LEU A C 1
ATOM 699 O O . LEU A 1 85 ? -8.892 6.409 4.448 1.00 89.25 85 LEU A O 1
ATOM 703 N N . VAL A 1 86 ? -9.733 7.978 3.073 1.00 87.12 86 VAL A N 1
ATOM 704 C CA . VAL A 1 86 ? -9.885 9.049 4.059 1.00 87.12 86 VAL A CA 1
ATOM 705 C C . VAL A 1 86 ? -11.321 9.557 4.021 1.00 87.12 86 VAL A C 1
ATOM 707 O O . VAL A 1 86 ? -11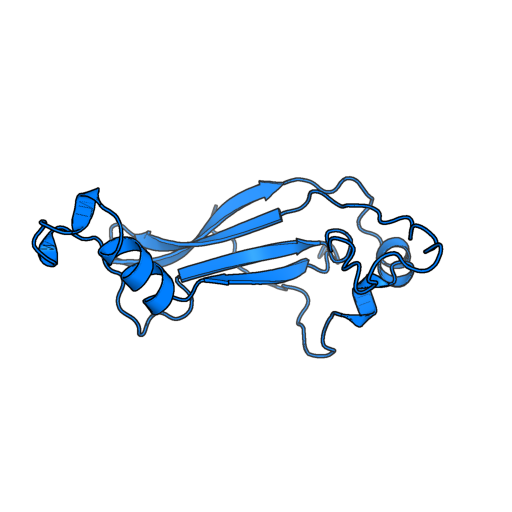.913 9.698 2.947 1.00 87.12 86 VAL A O 1
ATOM 710 N N . GLN A 1 87 ? -11.871 9.827 5.204 1.00 87.31 87 GLN A N 1
ATOM 711 C CA . GLN A 1 87 ? -13.138 10.529 5.350 1.00 87.31 87 GLN A CA 1
ATOM 712 C C . GLN A 1 87 ? -12.885 12.032 5.246 1.00 87.31 87 GLN A C 1
ATOM 714 O O . GLN A 1 87 ? -12.043 12.573 5.963 1.00 87.31 87 GLN A O 1
ATOM 719 N N . ARG A 1 88 ? -13.590 12.692 4.336 1.00 85.88 88 ARG A N 1
ATOM 720 C CA . ARG A 1 88 ? -13.570 14.143 4.170 1.00 85.88 88 ARG A CA 1
ATOM 721 C C . ARG A 1 88 ? -14.459 14.821 5.214 1.00 85.88 88 ARG A C 1
ATOM 723 O O . ARG A 1 88 ? -15.265 14.177 5.884 1.00 85.88 88 ARG A O 1
ATOM 730 N N . HIS A 1 89 ? -14.320 16.141 5.330 1.00 86.38 89 HIS A N 1
ATOM 731 C CA . HIS A 1 89 ? -15.098 16.966 6.260 1.00 86.38 89 HIS A CA 1
ATOM 732 C C . HIS A 1 89 ? -16.613 16.907 6.015 1.00 86.38 89 HIS A C 1
ATOM 734 O O . HIS A 1 89 ? -17.384 17.021 6.959 1.00 86.38 89 HIS A O 1
ATOM 740 N N . ASP A 1 90 ? -17.030 16.678 4.770 1.00 87.50 90 ASP A N 1
ATOM 741 C CA . ASP A 1 90 ? -18.429 16.506 4.357 1.00 87.50 90 ASP A CA 1
ATOM 742 C C . ASP A 1 90 ? -18.992 15.102 4.667 1.00 87.50 90 ASP A C 1
ATOM 744 O O . ASP A 1 90 ? -20.126 14.788 4.316 1.00 87.50 90 ASP A O 1
ATOM 748 N N . GLY A 1 91 ? -18.198 14.228 5.296 1.00 83.62 91 GLY A N 1
ATOM 749 C CA . GLY A 1 91 ? -18.559 12.841 5.582 1.00 83.62 91 GLY A CA 1
ATOM 750 C C . GLY A 1 91 ? -18.394 11.885 4.396 1.00 83.62 91 GLY A C 1
ATOM 751 O O . GLY A 1 91 ? -18.537 10.672 4.585 1.00 83.62 91 GLY A O 1
ATOM 752 N N . SER A 1 92 ? -18.046 12.386 3.204 1.00 85.62 92 SER A N 1
ATOM 753 C CA . SER A 1 92 ? -17.742 11.560 2.035 1.00 85.62 92 SER A CA 1
ATOM 754 C C . SER A 1 92 ? -16.412 10.824 2.207 1.00 85.62 92 SER A C 1
ATOM 756 O O . SER A 1 92 ? -15.532 11.229 2.967 1.00 85.62 92 SER A O 1
ATOM 758 N N . TRP A 1 93 ? -16.247 9.711 1.496 1.00 84.12 93 TRP A N 1
ATOM 759 C CA . TRP A 1 93 ? -15.023 8.914 1.534 1.00 84.12 93 TRP A CA 1
ATOM 760 C C . TRP A 1 93 ? -14.305 8.992 0.198 1.00 84.12 93 TRP A C 1
ATOM 762 O O . TRP A 1 93 ? -14.926 8.901 -0.858 1.00 84.12 93 TRP A O 1
ATOM 772 N N . SER A 1 94 ? -12.983 9.125 0.240 1.00 84.19 94 SER A N 1
ATOM 773 C CA . SER A 1 94 ? -12.164 9.167 -0.969 1.00 84.19 94 SER A CA 1
ATOM 774 C C . SER A 1 94 ? -10.800 8.552 -0.765 1.00 84.19 94 SER A C 1
ATOM 776 O O . SER A 1 94 ? -10.280 8.513 0.349 1.00 84.19 94 SER A O 1
ATOM 778 N N . MET A 1 95 ? -10.216 8.072 -1.856 1.00 84.62 95 MET A N 1
ATOM 779 C CA . MET A 1 95 ? -8.845 7.599 -1.857 1.00 84.62 95 MET A CA 1
ATOM 780 C C . MET A 1 95 ? -7.906 8.800 -2.012 1.00 84.62 95 MET A C 1
ATOM 782 O O . MET A 1 95 ? -7.804 9.366 -3.096 1.00 84.62 95 MET A O 1
ATOM 786 N N . MET A 1 96 ? -7.221 9.185 -0.940 1.00 84.25 96 MET A N 1
ATOM 787 C CA . MET A 1 96 ? -6.216 10.245 -0.966 1.00 84.25 96 MET A CA 1
ATOM 788 C C . MET A 1 96 ? -4.815 9.670 -1.135 1.00 84.25 96 MET A C 1
ATOM 790 O O . MET A 1 96 ? -4.453 8.649 -0.541 1.00 84.25 96 MET A O 1
ATOM 794 N N . LYS A 1 97 ? -3.995 10.368 -1.913 1.00 83.69 97 LYS A N 1
ATOM 795 C CA . LYS A 1 97 ? -2.563 10.109 -2.011 1.00 83.69 97 LYS A CA 1
ATOM 796 C C . LYS A 1 97 ? -1.866 10.627 -0.753 1.00 83.69 97 LYS A C 1
ATOM 798 O O . LYS A 1 97 ? -2.057 11.776 -0.379 1.00 83.69 97 LYS A O 1
ATOM 803 N N . ARG A 1 98 ? -1.044 9.791 -0.118 1.00 78.56 98 ARG A N 1
ATOM 804 C CA . ARG A 1 98 ? -0.262 10.184 1.068 1.00 78.56 98 ARG A CA 1
ATOM 805 C C . ARG A 1 98 ? 1.215 10.385 0.791 1.00 78.56 98 ARG A C 1
ATOM 807 O O . ARG A 1 98 ? 1.790 11.361 1.244 1.00 78.56 98 ARG A O 1
ATOM 814 N N . GLU A 1 99 ? 1.825 9.458 0.066 1.00 76.00 99 GLU A N 1
ATOM 815 C CA . GLU A 1 99 ? 3.274 9.432 -0.128 1.00 76.00 99 GLU A CA 1
ATOM 816 C C . GLU A 1 99 ? 3.585 9.139 -1.589 1.00 76.00 99 GLU A C 1
ATOM 818 O O . GLU A 1 99 ? 2.946 8.276 -2.198 1.00 76.00 99 GLU A O 1
ATOM 823 N N . LEU A 1 100 ? 4.561 9.862 -2.137 1.00 76.44 100 LEU A N 1
ATOM 824 C CA . LEU A 1 100 ? 5.144 9.625 -3.450 1.00 76.44 100 LEU A CA 1
ATOM 825 C C . LEU A 1 100 ? 6.658 9.615 -3.310 1.00 76.44 100 LEU A C 1
ATOM 827 O O . LEU A 1 100 ? 7.238 10.586 -2.837 1.00 76.44 100 LEU A O 1
ATOM 831 N N . TYR A 1 101 ? 7.280 8.553 -3.791 1.00 79.44 101 TYR A N 1
ATOM 832 C CA . TYR A 1 101 ? 8.725 8.491 -3.958 1.00 79.44 101 TYR A CA 1
ATOM 833 C C . TYR A 1 101 ? 9.066 8.600 -5.441 1.00 79.44 101 TYR A C 1
ATOM 835 O O . TYR A 1 101 ? 8.273 8.191 -6.286 1.00 79.44 101 TYR A O 1
ATOM 843 N N . CYS A 1 102 ? 10.229 9.159 -5.763 1.00 82.00 102 CYS A N 1
ATOM 844 C CA . CYS A 1 102 ? 10.667 9.356 -7.143 1.00 82.00 102 CYS A CA 1
ATOM 845 C C . CYS A 1 102 ? 11.225 8.068 -7.766 1.00 82.00 102 CYS A C 1
ATOM 847 O O . CYS A 1 102 ? 11.604 7.128 -7.066 1.00 82.00 102 CYS A O 1
ATOM 849 N N . HIS A 1 103 ? 11.294 8.040 -9.098 1.00 85.19 103 HIS A N 1
ATOM 850 C CA . HIS A 1 103 ? 12.035 7.007 -9.825 1.00 85.19 103 HIS A CA 1
ATOM 851 C C . HIS A 1 103 ? 13.530 7.305 -9.794 1.00 85.19 103 HIS A C 1
ATOM 853 O O . HIS A 1 103 ? 13.932 8.465 -9.808 1.00 85.19 103 HIS A O 1
ATOM 859 N N . ASN A 1 104 ? 14.344 6.254 -9.809 1.00 86.94 104 ASN A N 1
ATOM 860 C CA . ASN A 1 104 ? 15.796 6.332 -9.993 1.00 86.94 104 ASN A CA 1
ATOM 861 C C . ASN A 1 104 ? 16.224 5.987 -11.434 1.00 86.94 104 ASN A C 1
ATOM 863 O O . ASN A 1 104 ? 17.411 5.828 -11.701 1.00 86.94 104 ASN A O 1
ATOM 867 N N . HIS A 1 105 ? 15.267 5.848 -12.355 1.00 81.94 105 HIS A N 1
ATOM 868 C CA . HIS A 1 105 ? 15.501 5.527 -13.758 1.00 81.94 105 HIS A CA 1
ATOM 869 C C . HIS A 1 105 ? 14.579 6.356 -14.669 1.00 81.94 105 HIS A C 1
ATOM 871 O O . HIS A 1 105 ? 13.497 6.770 -14.238 1.00 81.94 105 HIS A O 1
ATOM 877 N N . PRO A 1 106 ? 14.960 6.577 -15.939 1.00 81.50 106 PRO A N 1
ATOM 878 C CA . PRO A 1 106 ? 14.075 7.206 -16.912 1.00 81.50 106 PRO A CA 1
ATOM 879 C C . PRO A 1 106 ? 12.807 6.373 -17.173 1.00 81.50 106 PRO A C 1
ATOM 881 O O . PRO A 1 106 ? 12.824 5.140 -17.146 1.00 81.50 106 PRO A O 1
ATOM 884 N N . LEU A 1 107 ? 11.693 7.055 -17.445 1.00 77.38 107 LEU A N 1
ATOM 885 C CA . LEU A 1 107 ? 10.395 6.443 -17.748 1.00 77.38 107 LEU A CA 1
ATOM 886 C C . LEU A 1 107 ? 10.203 6.278 -19.261 1.00 77.38 107 LEU A C 1
ATOM 888 O O . LEU A 1 107 ? 9.341 6.920 -19.858 1.00 77.38 107 LEU A O 1
ATOM 892 N N . THR A 1 108 ? 11.025 5.436 -19.888 1.00 77.06 108 THR A N 1
ATOM 893 C CA . THR A 1 108 ? 10.928 5.129 -21.325 1.00 77.06 108 THR A CA 1
ATOM 894 C C . THR A 1 108 ? 10.327 3.743 -21.569 1.00 77.06 108 THR A C 1
ATOM 896 O O . THR A 1 108 ? 10.397 2.856 -20.716 1.00 77.06 108 THR A O 1
ATOM 899 N N . GLU A 1 109 ? 9.731 3.539 -22.750 1.00 74.88 109 GLU A N 1
ATOM 900 C CA . GLU A 1 109 ? 9.169 2.236 -23.145 1.00 74.88 109 GLU A CA 1
ATOM 901 C C . GLU A 1 109 ? 10.257 1.151 -23.241 1.00 74.88 109 GLU A C 1
ATOM 903 O O . GLU A 1 109 ? 9.998 -0.001 -22.900 1.00 74.88 109 GL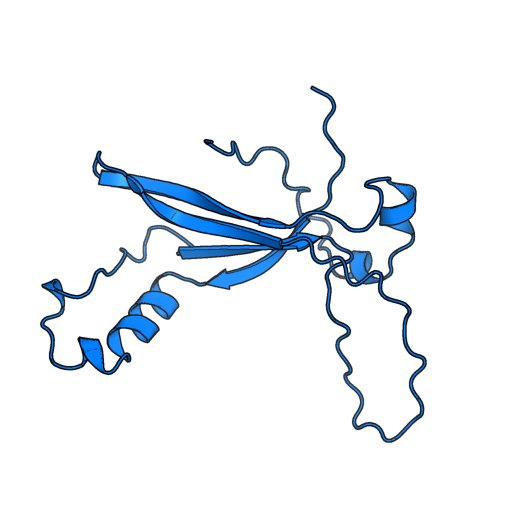U A O 1
ATOM 908 N N . ASP A 1 110 ? 11.481 1.511 -23.630 1.00 76.69 110 ASP A N 1
ATOM 909 C CA . ASP A 1 110 ? 12.606 0.571 -23.724 1.00 76.69 110 ASP A CA 1
ATOM 910 C C . ASP A 1 110 ? 13.064 0.093 -22.341 1.00 76.69 110 ASP A C 1
ATOM 912 O O . ASP A 1 110 ? 13.234 -1.108 -22.101 1.00 76.69 110 ASP A O 1
ATOM 916 N N . ILE A 1 111 ? 13.194 1.027 -21.387 1.00 75.50 111 ILE A N 1
ATOM 917 C CA . ILE A 1 111 ? 13.505 0.698 -19.989 1.00 75.50 111 ILE A CA 1
ATOM 918 C C . ILE A 1 111 ? 12.388 -0.137 -19.386 1.00 75.50 111 ILE A C 1
ATOM 920 O O . ILE A 1 111 ? 12.676 -1.058 -18.629 1.00 75.50 111 ILE A O 1
ATOM 924 N N . TYR A 1 112 ? 11.129 0.132 -19.741 1.00 74.19 112 TYR A N 1
ATOM 925 C CA . TYR A 1 112 ? 10.041 -0.784 -19.442 1.00 74.19 112 TYR A CA 1
ATOM 926 C C . TYR A 1 112 ? 10.353 -2.162 -20.041 1.00 74.19 112 TYR A C 1
ATOM 928 O O . TYR A 1 112 ? 10.788 -3.033 -19.298 1.00 74.19 112 TYR A O 1
ATOM 936 N N . ARG A 1 113 ? 10.246 -2.375 -21.355 1.00 75.06 113 ARG A N 1
ATOM 937 C CA . ARG A 1 113 ? 10.316 -3.709 -21.993 1.00 75.06 113 ARG A CA 1
ATOM 938 C C . ARG A 1 113 ? 11.534 -4.561 -21.619 1.00 75.06 113 ARG A C 1
ATOM 940 O O . ARG A 1 113 ? 11.423 -5.785 -21.609 1.00 75.06 113 ARG A O 1
ATOM 947 N N . SER A 1 114 ? 12.667 -3.937 -21.306 1.00 75.75 114 SER A N 1
ATOM 948 C CA . SER A 1 114 ? 13.891 -4.625 -20.877 1.00 75.75 114 SER A CA 1
ATOM 949 C C . SER A 1 114 ? 13.785 -5.340 -19.522 1.00 75.75 114 SER A C 1
ATOM 951 O O . SER A 1 114 ? 14.550 -6.275 -19.277 1.00 75.75 114 SER A O 1
ATOM 953 N N . TYR A 1 115 ? 12.847 -4.968 -18.640 1.00 73.94 115 TYR A N 1
ATOM 954 C CA . TYR A 1 115 ? 12.822 -5.498 -17.276 1.00 73.94 115 TYR A CA 1
ATOM 955 C C . TYR A 1 115 ? 12.029 -6.808 -17.132 1.00 73.94 115 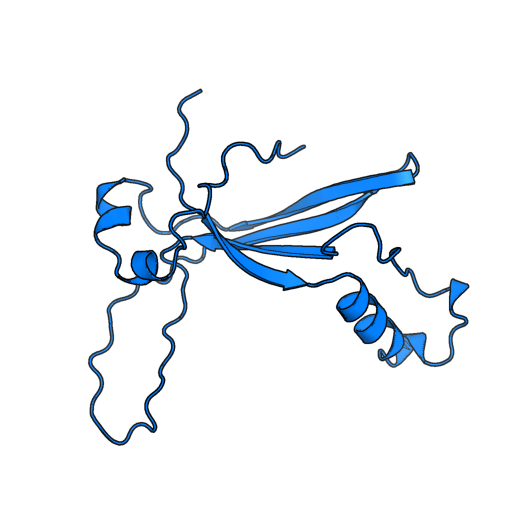TYR A C 1
ATOM 957 O O . TYR A 1 115 ? 10.820 -6.840 -17.391 1.00 73.94 115 TYR A O 1
ATOM 965 N N . PRO A 1 116 ? 12.635 -7.891 -16.600 1.00 72.25 116 PRO A N 1
ATOM 966 C CA . PRO A 1 116 ? 11.957 -9.181 -16.437 1.00 72.25 116 PRO A CA 1
ATOM 967 C C . PRO A 1 116 ? 10.703 -9.134 -15.553 1.00 72.25 116 PRO A C 1
ATOM 969 O O . PRO A 1 116 ? 9.783 -9.932 -15.746 1.00 72.25 116 PRO A O 1
ATOM 972 N N . GLY A 1 117 ? 10.647 -8.199 -14.595 1.00 69.19 117 GLY A N 1
ATOM 973 C CA . GLY A 1 117 ? 9.523 -8.030 -13.667 1.00 69.19 117 GLY A CA 1
ATOM 974 C C . GLY A 1 117 ? 8.191 -7.697 -14.342 1.00 69.19 117 GLY A C 1
AT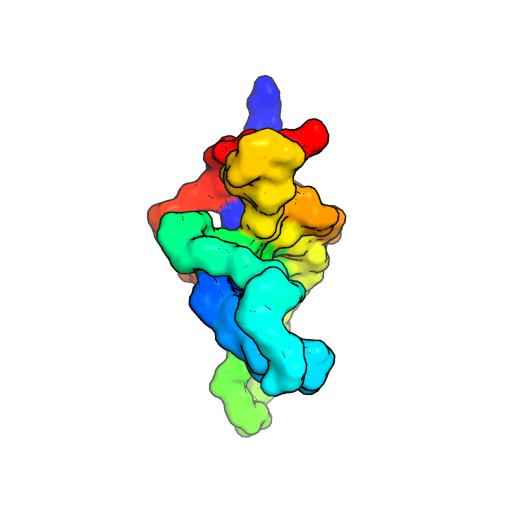OM 975 O O . GLY A 1 117 ? 7.139 -7.902 -13.742 1.00 69.19 117 GLY A O 1
ATOM 976 N N . ILE A 1 118 ? 8.209 -7.269 -15.606 1.00 72.56 118 ILE A N 1
ATOM 977 C CA . ILE A 1 118 ? 6.997 -6.995 -16.387 1.00 72.56 118 ILE A CA 1
ATOM 978 C C . ILE A 1 118 ? 6.149 -8.237 -16.614 1.00 72.56 118 ILE A C 1
ATOM 980 O O . ILE A 1 118 ? 4.931 -8.134 -16.679 1.00 72.56 118 ILE A O 1
ATOM 984 N N . ARG A 1 119 ? 6.757 -9.424 -16.659 1.00 71.38 119 ARG A N 1
ATOM 985 C CA . ARG A 1 119 ? 6.011 -10.685 -16.807 1.00 71.38 119 ARG A CA 1
ATOM 986 C C . ARG A 1 119 ? 5.046 -10.941 -15.643 1.00 71.38 119 ARG A C 1
ATOM 988 O O . ARG A 1 119 ? 4.152 -11.764 -15.768 1.00 71.38 119 ARG A O 1
ATOM 995 N N . GLN A 1 120 ? 5.240 -10.262 -14.509 1.00 69.88 120 GLN A N 1
ATOM 996 C CA . GLN A 1 120 ? 4.361 -10.347 -13.339 1.00 69.88 120 GLN A CA 1
ATOM 997 C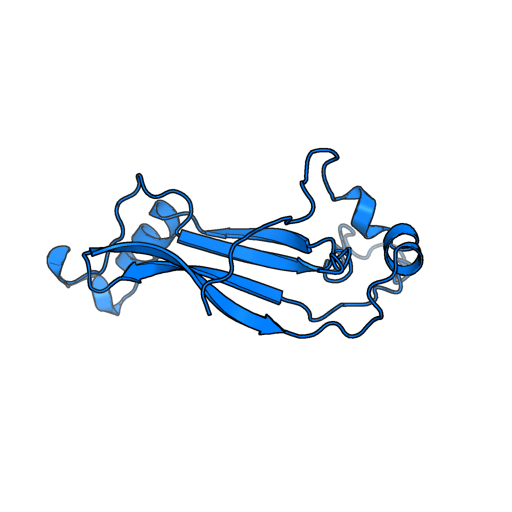 C . GLN A 1 120 ? 3.164 -9.394 -13.422 1.00 69.88 120 GLN A C 1
ATOM 999 O O . GLN A 1 120 ? 2.351 -9.372 -12.503 1.00 69.88 120 GLN A O 1
ATOM 1004 N N . VAL A 1 121 ? 3.067 -8.585 -14.478 1.00 69.75 121 VAL A N 1
ATOM 1005 C CA . VAL A 1 121 ? 1.960 -7.659 -14.704 1.00 69.75 121 VAL A CA 1
ATOM 1006 C C . VAL A 1 121 ? 0.893 -8.391 -15.520 1.00 69.75 121 VAL A C 1
ATOM 1008 O O . VAL A 1 121 ? 1.166 -8.725 -16.673 1.00 69.75 121 VAL A O 1
ATOM 1011 N N . PRO A 1 122 ? -0.298 -8.679 -14.956 1.00 68.19 122 PRO A N 1
ATOM 1012 C CA . PRO A 1 122 ? -1.413 -9.226 -15.727 1.00 68.19 122 PRO A CA 1
ATOM 1013 C C . PRO A 1 122 ? -1.682 -8.405 -16.994 1.00 68.19 122 PRO A C 1
ATOM 1015 O O . PRO A 1 122 ? -1.571 -7.179 -16.947 1.00 68.19 122 PRO A O 1
ATOM 1018 N N . ALA A 1 123 ? -2.077 -9.051 -18.093 1.00 60.75 123 ALA A N 1
ATOM 1019 C CA . ALA A 1 123 ? -2.397 -8.364 -19.351 1.00 60.75 123 ALA A CA 1
ATOM 1020 C C . ALA A 1 123 ? -3.516 -7.317 -19.182 1.00 60.75 123 ALA A C 1
ATOM 1022 O O . ALA A 1 123 ? -3.448 -6.245 -19.777 1.00 60.75 123 ALA A O 1
ATOM 1023 N N . ASP A 1 124 ? -4.463 -7.587 -18.277 1.00 56.38 124 ASP A N 1
ATOM 1024 C CA . ASP A 1 124 ? -5.580 -6.697 -17.929 1.00 56.38 124 ASP A CA 1
ATOM 1025 C C . ASP A 1 124 ? -5.216 -5.661 -16.856 1.00 56.38 124 ASP A C 1
ATOM 1027 O O . ASP A 1 124 ? -6.071 -4.913 -16.372 1.00 56.38 124 ASP A O 1
ATOM 1031 N N . SER A 1 125 ? -3.945 -5.610 -16.442 1.00 53.97 125 SER A N 1
ATOM 1032 C CA . SER A 1 125 ? -3.471 -4.534 -15.578 1.00 53.97 125 SER A CA 1
ATOM 1033 C C . SER A 1 125 ? -3.482 -3.268 -16.404 1.00 53.97 125 SER A C 1
ATOM 1035 O O . SER A 1 125 ? -2.545 -2.990 -17.156 1.00 53.97 125 SER A O 1
ATOM 1037 N N . LEU A 1 126 ? -4.547 -2.490 -16.253 1.00 46.00 126 LEU A N 1
ATOM 1038 C CA . LEU A 1 126 ? -4.572 -1.143 -16.778 1.00 46.00 126 LEU A CA 1
ATOM 1039 C C . LEU A 1 126 ? -3.295 -0.444 -16.274 1.00 46.00 126 LEU A C 1
ATOM 1041 O O . LEU A 1 126 ? -3.063 -0.429 -15.056 1.00 46.00 126 LEU A O 1
ATOM 1045 N N . PRO A 1 127 ? -2.444 0.133 -17.156 1.00 50.12 127 PRO A N 1
ATOM 1046 C CA . PRO A 1 127 ? -1.597 1.222 -16.693 1.00 50.12 127 PRO A CA 1
ATOM 1047 C C . PRO A 1 127 ? -2.547 2.165 -15.971 1.00 50.12 127 PRO A C 1
ATOM 1049 O O . PRO A 1 127 ? -3.656 2.373 -16.461 1.00 50.12 127 PRO A O 1
ATOM 1052 N N . ILE A 1 128 ? -2.186 2.637 -14.782 1.00 48.28 128 ILE A N 1
ATOM 1053 C CA . ILE A 1 128 ? -3.054 3.530 -14.015 1.00 48.28 128 ILE A CA 1
ATOM 1054 C C . ILE A 1 128 ? -3.211 4.823 -14.827 1.00 48.28 128 ILE A C 1
ATOM 1056 O O . ILE A 1 128 ? -2.470 5.783 -14.650 1.00 48.28 128 ILE A O 1
ATOM 1060 N N . LEU A 1 129 ? -4.141 4.810 -15.775 1.00 36.00 129 LEU A N 1
ATOM 1061 C CA . LEU A 1 129 ? -4.620 5.932 -16.543 1.00 36.00 129 LEU A CA 1
ATOM 1062 C C . LEU A 1 129 ? -5.740 6.502 -15.684 1.00 36.00 129 LEU A C 1
ATOM 1064 O O . LEU A 1 129 ? -6.759 5.848 -15.475 1.00 36.00 129 LEU A O 1
ATOM 1068 N N . GLY A 1 130 ? -5.521 7.691 -15.136 1.00 34.81 130 GLY A N 1
ATOM 1069 C CA . GLY A 1 130 ? -6.600 8.451 -14.517 1.00 34.81 130 GLY A CA 1
ATOM 1070 C C . GLY A 1 130 ? -7.038 7.970 -13.134 1.00 34.81 130 GLY A C 1
ATOM 1071 O O . GLY A 1 130 ? -8.229 7.819 -12.887 1.00 34.81 130 GLY A O 1
ATOM 1072 N N . ILE A 1 131 ? -6.110 7.834 -12.179 1.00 38.06 131 ILE A N 1
ATOM 1073 C CA . ILE A 1 131 ? -6.495 8.302 -10.840 1.00 38.06 131 ILE A CA 1
ATOM 1074 C C . ILE A 1 131 ? -6.444 9.823 -10.947 1.00 38.06 131 ILE A C 1
ATOM 1076 O O . ILE A 1 131 ? -5.357 10.377 -11.102 1.00 38.06 131 ILE A O 1
ATOM 1080 N N . GLU A 1 132 ? -7.597 10.490 -10.910 1.00 31.53 132 GLU A N 1
ATOM 1081 C CA . GLU A 1 132 ? -7.633 11.913 -10.587 1.00 31.53 132 GLU A CA 1
ATOM 1082 C C . GLU A 1 132 ? -7.069 12.060 -9.175 1.00 31.53 132 GLU A C 1
ATOM 1084 O O . GLU A 1 132 ? -7.702 11.749 -8.163 1.00 31.53 132 GLU A O 1
ATOM 1089 N N . ILE A 1 133 ? -5.791 12.421 -9.125 1.00 33.78 133 ILE A N 1
ATOM 1090 C CA . ILE A 1 133 ? -5.093 12.744 -7.896 1.00 33.78 133 ILE A CA 1
ATOM 1091 C C . ILE A 1 133 ? -5.580 14.142 -7.530 1.00 33.78 133 ILE A C 1
ATOM 1093 O O . ILE A 1 133 ? -5.067 15.125 -8.054 1.00 33.78 133 ILE A O 1
ATOM 1097 N N . LEU A 1 134 ? -6.587 14.223 -6.661 1.00 28.77 134 LEU A N 1
ATOM 1098 C CA . LEU A 1 134 ? -6.893 15.464 -5.954 1.00 28.77 134 LEU A CA 1
ATOM 1099 C C . LEU A 1 134 ? -5.671 15.805 -5.092 1.00 28.77 134 LEU A C 1
ATOM 1101 O O . LEU A 1 134 ? -5.384 15.107 -4.115 1.00 28.77 134 LEU A O 1
ATOM 1105 N N . VAL A 1 135 ? -4.914 16.803 -5.555 1.00 32.75 135 VAL A N 1
ATOM 1106 C CA . VAL A 1 135 ? -3.905 17.544 -4.786 1.00 32.75 135 VAL A CA 1
ATOM 1107 C C . VAL A 1 135 ? -4.624 18.605 -3.972 1.00 32.75 135 VAL A C 1
ATOM 1109 O O . VAL A 1 135 ? -5.538 19.241 -4.544 1.00 32.75 135 VAL A O 1
#

Sequence (135 aa):
MESTRQKIVIKKVINIDRRNADLRAQVCYRRRPVSEIRLVPAERGPYQRKFICTHGWTERNRSSGKRTSHILNTTDCPFQLLAQLVQRHDGSWSMMKRELYCHNHPLTEDIYRSYPGIRQVPADSLPILGIEILV